Protein AF-A0A9Q4DS80-F1 (afdb_monomer_lite)

Secondary structure (DSSP, 8-state):
-HHHHHHHHHHHHHHHHHHHHHHHHHHTTS-TTTS-HHHHHHHHHHHHHHHHHHTT---S---THHHHHHHHHHHHHHHHHHHHHHHHHHHTTS--

Organism: Bacillus spizizenii (NCBI:txid96241)

Foldseek 3Di:
DVVLLVVLVVLLQVLLQVLVVVLVVVVVVDDPPPQDPVNSLVSSLVSLLVSLVVVQNASPPDDDCVSSVRSSVSSNVSSVVNVVVVVVCVVVVVDD

Structure (mmCIF, N/CA/C/O backbone):
data_AF-A0A9Q4DS80-F1
#
_entry.id   AF-A0A9Q4DS80-F1
#
loop_
_atom_site.group_PDB
_atom_site.id
_atom_site.type_symbol
_atom_site.label_atom_id
_atom_site.label_alt_id
_atom_site.label_comp_id
_atom_site.label_asym_id
_atom_site.label_entity_id
_atom_site.label_seq_id
_atom_site.pdbx_PDB_ins_code
_atom_site.Cartn_x
_atom_site.Cartn_y
_atom_site.Cartn_z
_atom_site.occupancy
_atom_site.B_iso_or_equiv
_atom_site.auth_seq_id
_atom_site.auth_comp_id
_atom_site.auth_asym_id
_atom_site.auth_atom_id
_atom_site.pdbx_PDB_model_num
ATOM 1 N N . MET A 1 1 ? 4.391 6.640 -23.062 1.00 61.00 1 MET A N 1
ATOM 2 C CA . MET A 1 1 ? 5.017 7.231 -21.855 1.00 61.00 1 MET A CA 1
ATOM 3 C C . MET A 1 1 ? 3.993 7.946 -20.975 1.00 61.00 1 MET A C 1
ATOM 5 O O . MET A 1 1 ? 3.881 7.590 -19.813 1.00 61.00 1 MET A O 1
ATOM 9 N N . VAL A 1 2 ? 3.216 8.907 -21.496 1.00 67.94 2 VAL A N 1
ATOM 10 C CA . VAL A 1 2 ? 2.146 9.563 -20.710 1.00 67.94 2 VAL A CA 1
ATOM 11 C C . VAL A 1 2 ? 1.005 8.593 -20.382 1.00 67.94 2 VAL A C 1
ATOM 13 O O . VAL A 1 2 ? 0.596 8.505 -19.232 1.00 67.94 2 VAL A O 1
ATOM 16 N N . GLU A 1 3 ? 0.553 7.795 -21.353 1.00 74.44 3 GLU A N 1
ATOM 17 C CA . GLU A 1 3 ? -0.507 6.792 -21.138 1.00 74.44 3 GLU A CA 1
ATOM 18 C C . GLU A 1 3 ? -0.114 5.723 -20.109 1.00 74.44 3 GLU A C 1
ATOM 20 O O . GLU A 1 3 ? -0.903 5.377 -19.236 1.00 74.44 3 GLU A O 1
ATOM 25 N N . THR A 1 4 ? 1.134 5.250 -20.155 1.00 77.69 4 THR A N 1
ATOM 26 C CA . THR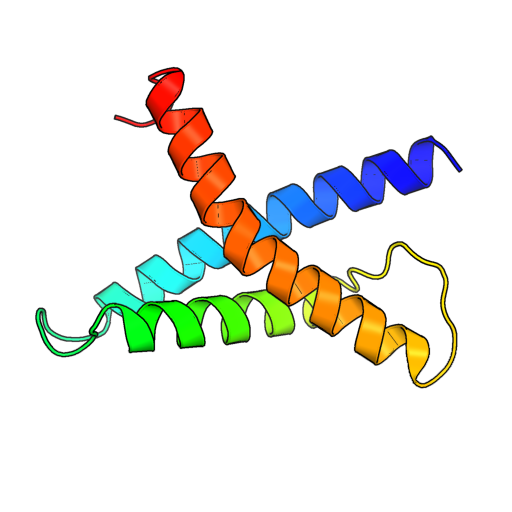 A 1 4 ? 1.679 4.280 -19.193 1.00 77.69 4 THR A CA 1
ATOM 27 C C . THR A 1 4 ? 1.799 4.876 -17.793 1.00 77.69 4 THR A C 1
ATOM 29 O O . THR A 1 4 ? 1.512 4.198 -16.814 1.00 77.69 4 THR A O 1
ATOM 32 N N . LEU A 1 5 ? 2.171 6.156 -17.686 1.00 77.62 5 LEU A N 1
ATOM 33 C CA . LEU A 1 5 ? 2.222 6.857 -16.404 1.00 77.62 5 LEU A CA 1
ATOM 34 C C . LEU A 1 5 ? 0.820 7.031 -15.809 1.00 77.62 5 LEU A C 1
ATOM 36 O O . LEU A 1 5 ? 0.625 6.795 -14.619 1.00 77.62 5 LEU A O 1
ATOM 40 N N . PHE A 1 6 ? -0.156 7.405 -16.640 1.00 85.94 6 PHE A N 1
ATOM 41 C CA . PHE A 1 6 ? -1.547 7.551 -16.224 1.00 85.94 6 PHE A CA 1
ATOM 42 C C . PHE A 1 6 ? -2.129 6.214 -15.754 1.00 85.94 6 PHE A C 1
ATOM 44 O O . PHE A 1 6 ? -2.674 6.145 -14.656 1.00 85.94 6 PHE A O 1
ATOM 51 N N . ALA A 1 7 ? -1.924 5.137 -16.519 1.00 87.31 7 ALA A N 1
ATOM 52 C CA . ALA A 1 7 ? -2.354 3.793 -16.140 1.00 87.31 7 ALA A CA 1
ATOM 53 C C . ALA A 1 7 ? -1.742 3.346 -14.801 1.00 87.31 7 ALA A C 1
ATOM 55 O O . ALA A 1 7 ? -2.464 2.877 -13.920 1.00 87.31 7 ALA A O 1
ATOM 56 N N . SER A 1 8 ? -0.437 3.557 -14.608 1.00 87.19 8 SER A N 1
ATOM 57 C CA . SER A 1 8 ? 0.247 3.241 -13.350 1.00 87.19 8 SER A CA 1
ATOM 58 C C . SER A 1 8 ? -0.261 4.075 -12.172 1.00 87.19 8 SER A C 1
ATOM 60 O O . SER A 1 8 ? -0.412 3.547 -11.072 1.00 87.19 8 SER A O 1
ATOM 62 N N . ALA A 1 9 ? -0.568 5.358 -12.384 1.00 88.50 9 ALA A N 1
ATOM 63 C CA . ALA A 1 9 ? -1.135 6.223 -11.351 1.00 88.50 9 ALA A CA 1
ATOM 64 C C . ALA A 1 9 ? -2.561 5.798 -10.962 1.00 88.50 9 ALA A C 1
ATOM 66 O O . ALA A 1 9 ? -2.885 5.739 -9.775 1.00 88.50 9 ALA A O 1
ATOM 67 N N . THR A 1 10 ? -3.402 5.449 -11.939 1.00 90.56 10 THR A N 1
ATOM 68 C CA . THR A 1 10 ? -4.741 4.896 -11.686 1.00 90.56 10 THR A CA 1
ATOM 69 C C . THR A 1 10 ? -4.655 3.568 -10.938 1.00 90.56 10 THR A C 1
ATOM 71 O O . THR A 1 10 ? -5.384 3.362 -9.968 1.00 90.56 10 THR A O 1
ATOM 74 N N . LEU A 1 11 ? -3.734 2.686 -11.333 1.00 92.81 11 LEU A N 1
ATOM 75 C CA . LEU A 1 11 ? -3.526 1.412 -10.651 1.00 92.81 11 LEU A CA 1
ATOM 76 C C . LEU A 1 11 ? -3.051 1.623 -9.210 1.00 92.81 11 LEU A C 1
ATOM 78 O O . LEU A 1 11 ? -3.590 1.001 -8.299 1.00 92.81 11 LEU A O 1
ATOM 82 N N . LEU A 1 12 ? -2.109 2.542 -8.981 1.00 92.81 12 LEU A N 1
ATOM 83 C CA . LEU A 1 12 ? -1.661 2.918 -7.638 1.00 92.81 12 LEU A CA 1
ATOM 84 C C . LEU A 1 12 ? -2.824 3.431 -6.777 1.00 92.81 12 LEU A C 1
ATOM 86 O O . LEU A 1 12 ? -2.941 3.035 -5.617 1.00 92.81 12 LEU A O 1
ATOM 90 N N . LEU A 1 13 ? -3.704 4.268 -7.338 1.00 91.88 13 LEU A N 1
ATOM 91 C CA . LEU A 1 13 ? -4.893 4.763 -6.642 1.00 91.88 13 LEU A CA 1
ATOM 92 C C . LEU A 1 13 ? -5.833 3.617 -6.241 1.00 91.88 13 LEU A C 1
ATOM 94 O O . LEU A 1 13 ? -6.273 3.558 -5.093 1.00 91.88 13 LEU A O 1
ATOM 98 N N . PHE A 1 14 ? -6.120 2.687 -7.152 1.00 92.94 14 PHE A N 1
ATOM 99 C CA . PHE A 1 14 ? -6.964 1.529 -6.847 1.00 92.94 14 PHE A CA 1
ATOM 100 C C . PHE A 1 14 ? -6.324 0.602 -5.816 1.00 92.94 14 PHE A C 1
ATOM 102 O O . PHE A 1 14 ? -7.006 0.160 -4.893 1.00 92.94 14 PHE A O 1
ATOM 109 N N . VAL A 1 15 ? -5.014 0.365 -5.907 1.00 94.56 15 VAL A N 1
ATOM 110 C CA . VAL A 1 15 ? -4.279 -0.411 -4.901 1.00 94.56 15 VAL A CA 1
ATOM 111 C C . VAL A 1 15 ? -4.329 0.281 -3.539 1.00 94.56 15 VAL A C 1
ATOM 113 O O . VAL A 1 15 ? -4.515 -0.400 -2.534 1.00 94.56 15 VAL A O 1
ATOM 116 N N . ALA A 1 16 ? -4.249 1.612 -3.472 1.00 93.62 16 ALA A N 1
ATOM 117 C CA . ALA A 1 16 ? -4.403 2.353 -2.219 1.00 93.62 16 ALA A CA 1
ATOM 118 C C . ALA A 1 16 ? -5.806 2.176 -1.608 1.00 93.62 16 ALA A C 1
ATOM 120 O O . ALA A 1 16 ? -5.926 1.844 -0.430 1.00 93.62 16 ALA A O 1
ATOM 121 N N . ILE A 1 17 ? -6.867 2.313 -2.410 1.00 91.56 17 ILE A N 1
ATOM 122 C CA . ILE A 1 17 ? -8.256 2.117 -1.954 1.00 91.56 17 ILE A CA 1
ATOM 123 C C . ILE A 1 17 ? -8.487 0.676 -1.469 1.00 91.56 17 ILE A C 1
ATOM 125 O O . ILE A 1 17 ? -9.088 0.460 -0.413 1.00 91.56 17 ILE A O 1
ATOM 129 N N . LEU A 1 18 ? -7.987 -0.315 -2.212 1.00 94.12 18 LEU A N 1
ATOM 130 C CA . LEU A 1 18 ? -8.062 -1.724 -1.822 1.00 94.12 18 LEU A CA 1
ATOM 131 C C . LEU A 1 18 ? -7.267 -2.000 -0.545 1.00 94.12 18 LEU A C 1
ATOM 133 O O . LEU A 1 18 ? -7.741 -2.744 0.308 1.00 94.12 18 LEU A O 1
ATOM 137 N N . THR A 1 19 ? -6.092 -1.383 -0.395 1.00 95.19 19 THR A N 1
ATOM 138 C CA . THR A 1 19 ? -5.265 -1.524 0.810 1.00 95.19 19 THR A CA 1
ATOM 139 C C . THR A 1 19 ? -6.040 -1.087 2.047 1.00 95.19 19 THR A C 1
ATOM 141 O O . THR A 1 19 ? -6.078 -1.833 3.023 1.00 95.19 19 THR A O 1
ATOM 144 N N . GLU A 1 20 ? -6.712 0.066 1.995 1.00 90.69 20 GLU A N 1
ATOM 145 C CA . GLU A 1 20 ? -7.555 0.544 3.098 1.00 90.69 20 GLU A CA 1
ATOM 146 C C . GLU A 1 20 ? -8.721 -0.404 3.368 1.00 90.69 20 GLU A C 1
ATOM 148 O O . GLU A 1 20 ? -8.907 -0.868 4.489 1.00 90.69 20 GLU A O 1
ATOM 153 N N . SER A 1 21 ? -9.467 -0.744 2.315 1.00 91.19 21 SER A N 1
ATOM 154 C CA . SER A 1 21 ? -10.680 -1.557 2.424 1.00 91.19 21 SER A CA 1
ATOM 155 C C . SER A 1 21 ? -10.383 -2.932 3.025 1.00 91.19 21 SER A C 1
ATOM 157 O O . SER A 1 21 ? -11.085 -3.390 3.923 1.00 91.19 21 SER A O 1
ATOM 159 N N . ILE A 1 22 ? -9.308 -3.584 2.573 1.00 94.31 22 ILE A N 1
ATOM 160 C CA . ILE A 1 22 ? -8.883 -4.884 3.099 1.00 94.31 22 ILE A CA 1
ATOM 161 C C . ILE A 1 22 ? -8.355 -4.743 4.528 1.00 94.31 22 ILE A C 1
ATOM 163 O O . ILE A 1 22 ? -8.675 -5.576 5.373 1.00 94.31 22 ILE A O 1
ATOM 167 N N . THR A 1 23 ? -7.585 -3.692 4.824 1.00 92.88 23 THR A N 1
ATOM 168 C CA . THR A 1 23 ? -7.091 -3.447 6.188 1.00 92.88 23 THR A CA 1
ATOM 169 C C . THR A 1 23 ? -8.256 -3.274 7.164 1.00 92.88 23 THR A C 1
ATOM 171 O O . THR A 1 23 ? -8.241 -3.887 8.228 1.00 92.88 23 THR A O 1
ATOM 174 N N . GLU A 1 24 ? -9.289 -2.511 6.801 1.00 89.75 24 GLU A N 1
ATOM 175 C CA . GLU A 1 24 ? -10.513 -2.349 7.597 1.00 89.75 24 GLU A CA 1
ATOM 176 C C . GLU A 1 24 ? -11.255 -3.670 7.813 1.00 89.75 24 GLU A C 1
ATOM 178 O O . GLU A 1 24 ? -11.599 -4.007 8.947 1.00 89.75 24 GLU A O 1
ATOM 183 N N . VAL A 1 25 ? -11.447 -4.464 6.754 1.00 92.06 25 VAL A N 1
ATOM 184 C CA . VAL A 1 25 ? -12.069 -5.792 6.873 1.00 92.06 25 VAL A CA 1
ATOM 185 C C . VAL A 1 25 ? -11.292 -6.668 7.851 1.00 92.06 25 VAL A C 1
ATOM 187 O O . VAL A 1 25 ? -11.904 -7.277 8.722 1.00 92.06 25 VAL A O 1
ATOM 190 N N . ILE A 1 26 ? -9.958 -6.700 7.756 1.00 91.12 26 ILE A N 1
ATOM 191 C CA . ILE A 1 26 ? -9.118 -7.505 8.650 1.00 91.12 26 ILE A CA 1
ATOM 192 C C . ILE A 1 26 ? -9.209 -7.002 10.094 1.00 91.12 26 ILE A C 1
ATOM 194 O O . ILE A 1 26 ? -9.332 -7.824 10.999 1.00 91.12 26 ILE A O 1
ATOM 198 N N . LYS A 1 27 ? -9.185 -5.684 10.334 1.00 87.44 27 LYS A N 1
ATOM 199 C CA . LYS A 1 27 ? -9.344 -5.120 11.687 1.00 87.44 27 LYS A CA 1
ATOM 200 C C . LYS A 1 27 ? -10.644 -5.571 12.342 1.00 87.44 27 LYS A C 1
ATOM 202 O O . LYS A 1 27 ? -10.621 -5.969 13.501 1.00 87.44 27 LYS A O 1
ATOM 207 N N . ASN A 1 28 ? -11.735 -5.573 11.579 1.00 87.31 28 ASN A N 1
ATOM 208 C CA . ASN A 1 28 ? -13.058 -5.975 12.055 1.00 87.31 28 ASN A CA 1
ATOM 209 C C . ASN A 1 28 ? -13.179 -7.479 12.367 1.00 87.31 28 ASN A C 1
ATOM 211 O O . ASN A 1 28 ? -14.180 -7.895 12.945 1.00 87.31 28 ASN A O 1
ATOM 215 N N . LEU A 1 29 ? -12.184 -8.305 12.015 1.00 88.81 29 LEU A N 1
ATOM 216 C CA . LEU A 1 29 ? -12.128 -9.713 12.434 1.00 88.81 29 LEU A CA 1
ATOM 217 C C . LEU A 1 29 ? -11.627 -9.885 13.875 1.00 88.81 29 LEU A C 1
ATOM 219 O O . LEU A 1 29 ? -11.762 -10.972 14.440 1.00 88.81 29 LEU A O 1
ATOM 223 N N . PHE A 1 30 ? -11.033 -8.847 14.465 1.00 86.81 30 PHE A N 1
ATOM 224 C CA . PHE A 1 30 ? -10.490 -8.884 15.817 1.00 86.81 30 PHE A CA 1
ATOM 225 C C . PHE A 1 30 ? -11.383 -8.105 16.794 1.00 86.81 30 PHE A C 1
ATOM 227 O O . PHE A 1 30 ? -12.005 -7.119 16.404 1.00 86.81 30 PHE A O 1
ATOM 234 N N . PRO A 1 31 ? -11.434 -8.507 18.078 1.00 82.81 31 PRO A N 1
ATOM 235 C CA . PRO A 1 31 ? -12.151 -7.761 19.107 1.00 82.81 31 PRO A CA 1
ATOM 236 C C . PRO A 1 31 ? -11.663 -6.312 19.230 1.00 82.81 31 PRO A C 1
ATOM 238 O O . PRO A 1 31 ? -10.463 -6.033 19.113 1.00 82.81 31 PRO A O 1
ATOM 241 N N . GLU A 1 32 ? -12.589 -5.404 19.540 1.00 76.38 32 GLU A N 1
ATOM 242 C CA . GLU A 1 32 ? -12.270 -4.003 19.824 1.00 76.38 32 GLU A CA 1
ATOM 243 C C . GLU A 1 32 ? -11.207 -3.895 20.934 1.00 76.38 32 GLU A C 1
ATOM 245 O O . GLU A 1 32 ? -11.263 -4.583 21.954 1.00 76.38 32 GLU A O 1
ATOM 250 N N . GLY A 1 33 ? -10.196 -3.047 20.717 1.00 71.50 33 GLY A N 1
ATOM 251 C CA . GLY A 1 33 ? -9.085 -2.830 21.653 1.00 71.50 33 GLY A CA 1
ATOM 252 C C . GLY A 1 33 ? -7.891 -3.782 21.505 1.00 71.50 33 GLY A C 1
ATOM 253 O O . GLY A 1 33 ? -6.831 -3.503 22.068 1.00 71.50 33 GLY A O 1
ATOM 254 N N . LEU A 1 34 ? -8.008 -4.861 20.718 1.00 74.12 34 LEU A N 1
ATOM 255 C CA . LEU A 1 34 ? -6.900 -5.796 20.467 1.00 74.12 34 LEU A CA 1
ATOM 256 C C . LEU A 1 34 ? -5.955 -5.282 19.365 1.00 74.12 34 LEU A C 1
ATOM 258 O O . LEU A 1 34 ? -4.740 -5.472 19.434 1.00 74.12 34 LEU A O 1
ATOM 262 N N . VAL A 1 35 ? -6.501 -4.569 18.376 1.00 72.94 35 VAL A N 1
ATOM 263 C CA . VAL A 1 35 ? -5.730 -3.964 17.283 1.00 72.94 35 VAL A CA 1
ATOM 264 C C . VAL A 1 35 ? -5.470 -2.491 17.590 1.00 72.94 35 VAL A C 1
ATOM 266 O O . VAL A 1 35 ? -6.330 -1.635 17.411 1.00 72.94 35 VAL A O 1
ATOM 269 N N . GLN A 1 36 ? -4.264 -2.199 18.069 1.00 76.44 36 GLN A N 1
ATOM 270 C CA . GLN A 1 36 ? -3.799 -0.829 18.301 1.00 76.44 36 GLN A CA 1
ATOM 271 C C . GLN A 1 36 ? -3.345 -0.162 16.993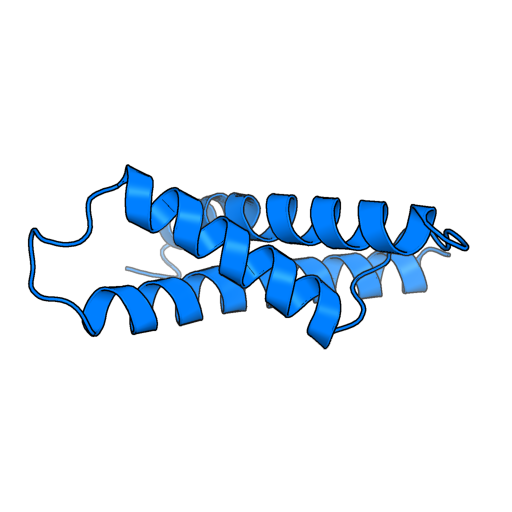 1.00 76.44 36 GLN A C 1
ATOM 273 O O . GLN A 1 36 ? -2.960 -0.842 16.039 1.00 76.44 36 GLN A O 1
ATOM 278 N N . ASP A 1 37 ? -3.269 1.171 16.979 1.00 78.44 37 ASP A N 1
ATOM 279 C CA . ASP A 1 37 ? -2.892 1.973 15.801 1.00 78.44 37 ASP A CA 1
ATOM 280 C C . ASP A 1 37 ? -1.583 1.524 15.131 1.00 78.44 37 ASP A C 1
ATOM 282 O O . ASP A 1 37 ? -1.472 1.502 13.904 1.00 78.44 37 ASP A O 1
ATOM 286 N N . LYS A 1 38 ? -0.587 1.097 15.920 1.00 84.06 38 LYS A N 1
ATOM 287 C CA . LYS A 1 38 ? 0.689 0.580 15.393 1.00 84.06 38 LYS A CA 1
ATOM 288 C C . LYS A 1 38 ? 0.528 -0.743 14.641 1.00 84.06 38 LYS A C 1
ATOM 290 O O . LYS A 1 38 ? 1.217 -0.966 13.649 1.00 84.06 38 LYS A O 1
ATOM 295 N N . ILE A 1 39 ? -0.372 -1.612 15.096 1.00 86.44 39 ILE A N 1
ATOM 296 C CA . ILE A 1 39 ? -0.645 -2.902 14.453 1.00 86.44 39 ILE A CA 1
ATOM 297 C C . ILE A 1 39 ? -1.386 -2.656 13.140 1.00 86.44 39 ILE A C 1
ATOM 299 O O . ILE A 1 39 ? -0.973 -3.177 12.108 1.00 86.44 39 ILE A O 1
ATOM 303 N N . THR A 1 40 ? -2.395 -1.781 13.152 1.00 87.31 40 THR A N 1
ATOM 304 C CA . THR A 1 40 ? -3.097 -1.322 11.943 1.00 87.31 40 THR A CA 1
ATOM 305 C C . THR A 1 40 ? -2.133 -0.745 10.909 1.00 87.31 40 THR A C 1
ATOM 307 O O . THR A 1 40 ? -2.219 -1.059 9.723 1.00 87.31 40 THR A O 1
ATOM 310 N N . TYR A 1 41 ? -1.175 0.070 11.356 1.00 88.75 41 TYR A N 1
ATOM 311 C CA . TYR A 1 41 ? -0.155 0.661 10.493 1.00 88.75 41 TYR A CA 1
ATOM 312 C C . TYR A 1 41 ? 0.703 -0.401 9.793 1.00 88.75 41 TYR A C 1
ATOM 314 O O . TYR A 1 41 ? 0.941 -0.303 8.587 1.00 88.75 41 TYR A O 1
ATOM 322 N N . ILE 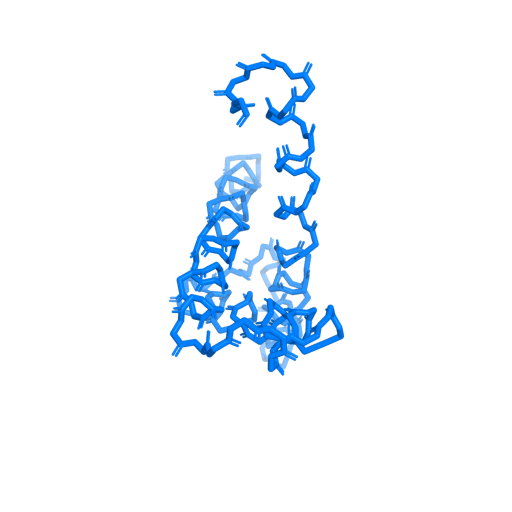A 1 42 ? 1.175 -1.405 10.538 1.00 92.06 42 ILE A N 1
ATOM 323 C CA . ILE A 1 42 ? 1.999 -2.494 9.994 1.00 92.06 42 ILE A CA 1
ATOM 324 C C . ILE A 1 42 ? 1.165 -3.374 9.058 1.00 92.06 42 ILE A C 1
ATOM 326 O O . ILE A 1 42 ? 1.631 -3.726 7.975 1.00 92.06 42 ILE A O 1
ATOM 330 N N . LEU A 1 43 ? -0.075 -3.677 9.444 1.00 92.50 43 LEU A N 1
ATOM 331 C CA . LEU A 1 43 ? -1.015 -4.446 8.636 1.00 92.50 43 LEU A CA 1
ATOM 332 C C . LEU A 1 43 ? -1.272 -3.771 7.284 1.00 92.50 43 LEU A C 1
ATOM 334 O O . LEU A 1 43 ? -1.150 -4.421 6.250 1.00 92.50 43 LEU A O 1
ATOM 338 N N . SER A 1 44 ? -1.536 -2.464 7.282 1.00 93.88 44 SER A N 1
ATOM 339 C CA . SER A 1 44 ? -1.746 -1.688 6.056 1.00 93.88 44 SER A CA 1
ATOM 340 C C . SER A 1 44 ? -0.529 -1.732 5.124 1.00 93.88 44 SER A C 1
ATOM 342 O O . SER A 1 44 ? -0.681 -1.915 3.918 1.00 93.88 44 SER A O 1
ATOM 344 N N . ILE A 1 45 ? 0.695 -1.650 5.665 1.00 95.75 45 ILE A N 1
ATOM 345 C CA . ILE A 1 45 ? 1.922 -1.807 4.863 1.00 95.75 45 ILE A CA 1
ATOM 346 C C . ILE A 1 45 ? 1.999 -3.208 4.256 1.00 95.75 45 ILE A C 1
ATOM 348 O O . ILE A 1 45 ? 2.276 -3.342 3.065 1.00 95.75 45 ILE A O 1
ATOM 352 N N . ALA A 1 46 ? 1.761 -4.247 5.058 1.00 96.56 46 ALA A N 1
ATOM 353 C CA . ALA A 1 46 ? 1.838 -5.628 4.594 1.00 96.56 46 ALA A CA 1
ATOM 354 C C . ALA A 1 46 ? 0.820 -5.902 3.476 1.00 96.56 46 ALA A C 1
ATOM 356 O O . ALA A 1 46 ? 1.184 -6.460 2.440 1.00 96.56 46 ALA A O 1
ATOM 357 N N . VAL A 1 47 ? -0.425 -5.447 3.652 1.00 96.50 47 VAL A N 1
ATOM 358 C CA . VAL A 1 47 ? -1.480 -5.534 2.634 1.0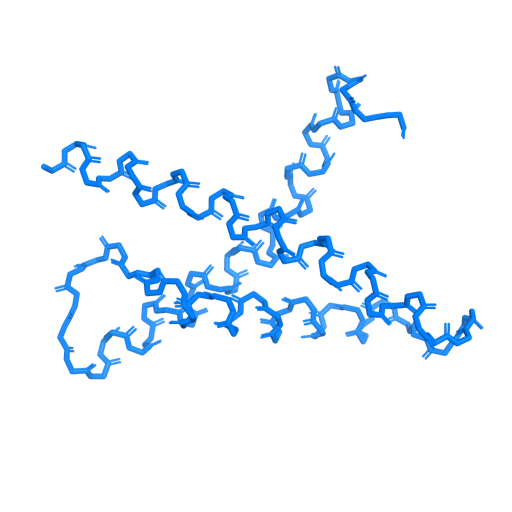0 96.50 47 VAL A CA 1
ATOM 359 C C . VAL A 1 47 ? -1.083 -4.750 1.382 1.00 96.50 47 VAL A C 1
ATOM 361 O O . VAL A 1 47 ? -1.133 -5.304 0.288 1.00 96.50 47 VAL A O 1
ATOM 364 N N . GLY A 1 48 ? -0.628 -3.502 1.519 1.00 96.81 48 GLY A N 1
ATOM 365 C CA . GLY A 1 48 ? -0.245 -2.666 0.379 1.00 96.81 48 GLY A CA 1
ATOM 366 C C . GLY A 1 48 ? 0.892 -3.265 -0.448 1.00 96.81 48 GLY A C 1
ATOM 367 O O . GLY A 1 48 ? 0.808 -3.310 -1.676 1.00 96.81 48 GLY A O 1
ATOM 368 N N . ILE A 1 49 ? 1.930 -3.791 0.210 1.00 97.88 49 ILE A N 1
ATOM 369 C CA . ILE A 1 49 ? 3.022 -4.514 -0.458 1.00 97.88 49 ILE A CA 1
ATOM 370 C C . ILE A 1 49 ? 2.477 -5.752 -1.169 1.00 97.88 49 ILE A C 1
ATOM 372 O O . ILE A 1 49 ? 2.737 -5.926 -2.358 1.00 97.88 49 ILE A O 1
ATOM 376 N N . LEU A 1 50 ? 1.689 -6.585 -0.485 1.00 98.12 50 LEU A N 1
ATOM 377 C CA . LEU A 1 50 ? 1.120 -7.796 -1.076 1.00 98.12 50 LEU A CA 1
ATOM 378 C C . LEU A 1 50 ? 0.302 -7.485 -2.339 1.00 98.12 50 LEU A C 1
ATOM 380 O O . LEU A 1 50 ? 0.499 -8.127 -3.372 1.00 98.12 50 LEU A O 1
ATOM 384 N N . LEU A 1 51 ? -0.565 -6.473 -2.288 1.00 97.50 51 LEU A N 1
ATOM 385 C CA . LEU A 1 51 ? -1.363 -6.053 -3.439 1.00 97.50 51 LEU A CA 1
ATOM 386 C C . LEU A 1 51 ? -0.494 -5.509 -4.581 1.00 97.50 51 LEU A C 1
ATOM 388 O O . LEU A 1 51 ? -0.754 -5.829 -5.739 1.00 97.50 51 LEU A O 1
ATOM 392 N N . ALA A 1 52 ? 0.563 -4.746 -4.282 1.00 97.12 52 ALA A N 1
ATOM 393 C CA . ALA A 1 52 ? 1.499 -4.273 -5.304 1.00 97.12 52 ALA A CA 1
ATOM 394 C C . ALA A 1 52 ? 2.188 -5.437 -6.043 1.00 97.12 52 ALA A C 1
ATOM 396 O O . ALA A 1 52 ? 2.411 -5.355 -7.253 1.00 97.12 52 ALA A O 1
ATOM 397 N N . PHE A 1 53 ? 2.469 -6.548 -5.352 1.00 97.19 53 PHE A N 1
ATOM 398 C CA . PHE A 1 53 ? 2.953 -7.772 -5.997 1.00 97.19 53 PHE A CA 1
ATOM 399 C C . PHE A 1 53 ? 1.874 -8.464 -6.835 1.00 97.19 53 PHE A C 1
ATOM 401 O O . PHE A 1 53 ? 2.151 -8.794 -7.988 1.00 97.19 53 PHE A O 1
ATOM 408 N N . ILE A 1 54 ? 0.665 -8.647 -6.292 1.00 97.50 54 ILE A N 1
ATOM 409 C CA . ILE A 1 54 ? -0.456 -9.319 -6.979 1.00 97.50 54 ILE A CA 1
ATOM 410 C C . ILE A 1 54 ? -0.810 -8.612 -8.291 1.00 97.50 54 ILE A C 1
ATOM 412 O O . ILE A 1 54 ? -0.984 -9.265 -9.317 1.00 97.50 54 ILE A O 1
ATOM 416 N N . PHE A 1 55 ? -0.876 -7.281 -8.273 1.00 95.88 55 PHE A N 1
ATOM 417 C CA . PHE A 1 55 ? -1.261 -6.480 -9.438 1.00 95.88 55 PHE A CA 1
ATOM 418 C C . PHE A 1 55 ? -0.082 -6.032 -10.305 1.00 95.88 55 PHE A C 1
ATOM 420 O O . PHE A 1 55 ? -0.275 -5.261 -11.240 1.00 95.88 55 PHE A O 1
ATOM 427 N N . ASN A 1 56 ? 1.131 -6.512 -10.016 1.00 94.19 56 ASN A N 1
ATOM 428 C CA . ASN A 1 56 ? 2.345 -6.152 -10.746 1.00 94.19 56 ASN A CA 1
ATOM 429 C C . ASN A 1 56 ? 2.556 -4.627 -10.862 1.00 94.19 56 ASN A C 1
ATOM 431 O O . ASN A 1 56 ? 2.865 -4.109 -11.934 1.00 94.19 56 ASN A O 1
ATOM 435 N N . LEU A 1 57 ? 2.381 -3.905 -9.752 1.00 94.25 57 LEU A N 1
ATOM 436 C CA . LEU A 1 57 ? 2.522 -2.451 -9.704 1.00 94.25 57 LEU A CA 1
ATOM 437 C C . LEU A 1 57 ? 4.005 -2.054 -9.730 1.00 94.25 57 LEU A C 1
ATOM 439 O O . LEU A 1 57 ? 4.651 -1.897 -8.695 1.00 94.25 57 LEU A O 1
ATOM 443 N N . GLU A 1 58 ? 4.535 -1.918 -10.939 1.00 92.88 58 GLU A N 1
ATOM 444 C CA . GLU A 1 58 ? 5.922 -1.569 -11.233 1.00 92.88 58 GLU A CA 1
ATOM 445 C C . GLU A 1 58 ? 5.907 -0.437 -12.281 1.00 92.88 58 GLU A C 1
ATOM 447 O O . GLU A 1 58 ? 5.739 -0.696 -13.471 1.00 92.88 58 GLU A O 1
ATOM 452 N N . PRO A 1 59 ? 5.967 0.840 -11.861 1.00 91.06 59 PRO A N 1
ATOM 453 C CA . PRO A 1 59 ? 5.845 1.966 -12.785 1.00 91.06 59 PRO A CA 1
ATOM 454 C C . PRO A 1 59 ? 7.170 2.381 -13.436 1.00 91.06 59 PRO A C 1
ATOM 456 O O . PRO A 1 59 ? 7.153 3.250 -14.308 1.00 91.06 59 PRO A O 1
ATOM 459 N N . PHE A 1 60 ? 8.308 1.841 -12.988 1.00 90.06 60 PHE A N 1
ATOM 460 C CA . PHE A 1 60 ? 9.634 2.354 -13.336 1.00 90.06 60 PHE A CA 1
ATOM 461 C C . PHE A 1 60 ? 10.330 1.566 -14.452 1.00 90.06 60 PHE A C 1
ATOM 463 O O . PHE A 1 60 ? 11.378 2.003 -14.923 1.00 90.06 60 PHE A O 1
ATOM 470 N N . GLY A 1 61 ? 9.772 0.439 -14.896 1.00 88.75 61 GLY A N 1
ATOM 471 C CA . GLY A 1 61 ? 10.369 -0.423 -15.915 1.00 88.75 61 GLY A CA 1
ATOM 472 C C . GLY A 1 61 ? 11.705 -1.024 -15.477 1.00 88.75 61 GLY A C 1
ATOM 473 O O . GLY A 1 61 ? 12.585 -1.212 -16.314 1.00 88.75 61 GLY A O 1
ATOM 474 N N . LEU A 1 62 ? 11.900 -1.251 -14.173 1.00 92.69 62 LEU A N 1
ATOM 475 C CA . LEU A 1 62 ? 13.159 -1.792 -13.655 1.00 92.69 62 LEU A CA 1
ATOM 476 C C . LEU A 1 62 ? 13.312 -3.280 -13.994 1.00 92.69 62 LEU A C 1
ATOM 478 O O . LEU A 1 62 ? 12.339 -3.982 -14.246 1.00 92.69 62 LEU A O 1
ATOM 482 N N . GLU A 1 63 ? 14.546 -3.778 -13.926 1.00 92.69 63 GLU A N 1
ATOM 4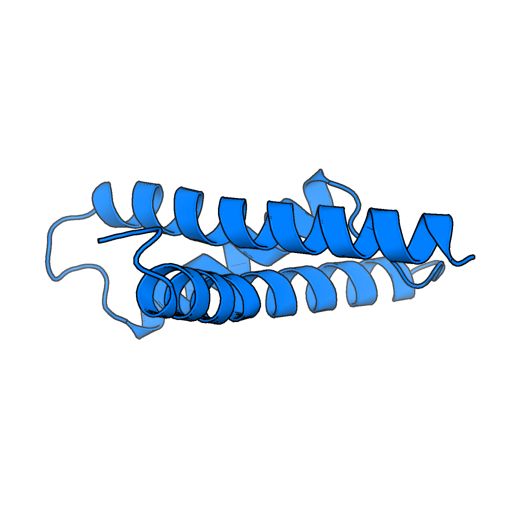83 C CA . GLU A 1 63 ? 14.873 -5.190 -14.141 1.00 92.69 63 GLU A CA 1
ATOM 484 C C . GLU A 1 63 ? 15.515 -5.824 -12.894 1.00 92.69 63 GLU A C 1
ATOM 486 O O . GLU A 1 63 ? 16.025 -5.143 -11.996 1.00 92.69 63 GLU A O 1
ATOM 491 N N . GLY A 1 64 ? 15.470 -7.158 -12.819 1.00 93.88 64 GLY A N 1
ATOM 492 C CA . GLY A 1 64 ? 16.068 -7.934 -11.731 1.00 93.88 64 GLY A CA 1
ATOM 493 C C . GLY A 1 64 ? 15.526 -7.554 -10.348 1.00 93.88 64 GLY A C 1
ATOM 494 O O . GLY A 1 64 ? 14.318 -7.447 -10.138 1.00 93.88 64 GLY A O 1
ATOM 495 N N . VAL A 1 65 ? 16.426 -7.336 -9.385 1.00 95.56 65 VAL A N 1
ATOM 496 C CA . VAL A 1 65 ? 16.061 -6.968 -8.002 1.00 95.56 65 VAL A CA 1
ATOM 497 C C . VAL A 1 65 ? 15.365 -5.599 -7.936 1.00 95.56 65 VAL A C 1
ATOM 499 O O . VAL A 1 65 ? 14.562 -5.364 -7.032 1.00 95.56 65 VAL A O 1
ATOM 502 N N . GLY A 1 66 ? 15.592 -4.719 -8.920 1.00 96.31 66 GLY A N 1
ATOM 503 C CA . GLY A 1 66 ? 14.945 -3.407 -8.994 1.00 96.31 66 GLY A CA 1
ATOM 504 C C . GLY A 1 66 ? 13.417 -3.496 -9.053 1.00 96.31 66 GLY A C 1
ATOM 505 O O . GLY A 1 66 ? 12.737 -2.703 -8.405 1.00 96.31 66 GLY A O 1
ATOM 506 N N . VAL A 1 67 ? 12.873 -4.519 -9.721 1.00 96.44 67 VAL A N 1
ATOM 507 C CA . VAL A 1 67 ? 11.423 -4.792 -9.779 1.00 96.44 67 VAL A CA 1
ATOM 508 C C . VAL A 1 67 ? 10.841 -5.015 -8.385 1.00 96.44 67 VAL A C 1
ATOM 510 O O . VAL A 1 67 ? 9.767 -4.513 -8.060 1.00 96.44 67 VAL A O 1
ATOM 513 N N . ILE A 1 68 ? 11.549 -5.775 -7.547 1.00 97.12 68 ILE A N 1
ATOM 514 C CA . ILE A 1 68 ? 11.104 -6.110 -6.190 1.00 97.12 68 ILE A CA 1
ATOM 515 C C . ILE A 1 68 ? 11.073 -4.836 -5.342 1.00 97.12 68 ILE A C 1
ATOM 517 O O . ILE A 1 68 ? 10.072 -4.559 -4.683 1.00 97.12 68 ILE A O 1
ATOM 521 N N . VAL A 1 69 ? 12.140 -4.032 -5.405 1.00 97.50 69 VAL A N 1
ATOM 522 C CA . VAL A 1 69 ? 12.238 -2.759 -4.676 1.00 97.50 69 VAL A CA 1
ATOM 523 C C . VAL A 1 69 ? 11.145 -1.781 -5.117 1.00 97.50 69 VAL A C 1
ATOM 525 O O . VAL A 1 69 ? 10.491 -1.179 -4.267 1.00 97.50 69 VAL A O 1
ATOM 528 N N . SER A 1 70 ? 10.901 -1.672 -6.425 1.00 96.00 70 SER A N 1
ATOM 529 C CA . SER A 1 70 ? 9.833 -0.851 -7.012 1.00 96.00 70 SER A CA 1
ATOM 530 C C . SER A 1 70 ? 8.455 -1.227 -6.464 1.00 96.00 70 SER A C 1
ATOM 532 O O . SER A 1 70 ? 7.746 -0.372 -5.928 1.00 96.00 70 SER A O 1
ATOM 534 N N . LYS A 1 71 ? 8.110 -2.519 -6.479 1.00 96.94 71 LYS A N 1
ATOM 535 C CA . LYS A 1 71 ? 6.829 -3.025 -5.960 1.00 96.94 71 LYS A CA 1
ATOM 536 C C . LYS A 1 71 ? 6.664 -2.784 -4.463 1.00 96.94 71 LYS A C 1
ATOM 538 O O . LYS A 1 71 ? 5.603 -2.338 -4.030 1.00 96.94 71 LYS A O 1
ATOM 543 N N . VAL A 1 72 ? 7.709 -3.031 -3.669 1.00 97.56 72 VAL A N 1
ATOM 544 C CA . VAL A 1 72 ? 7.691 -2.750 -2.224 1.00 97.56 72 VAL A CA 1
ATOM 545 C C . VAL A 1 72 ? 7.463 -1.259 -1.972 1.00 97.56 72 VAL A C 1
ATOM 547 O O . VAL A 1 72 ? 6.604 -0.902 -1.166 1.00 97.56 72 VAL A O 1
ATOM 550 N N . LEU A 1 73 ? 8.174 -0.385 -2.691 1.00 96.19 73 LEU A N 1
ATOM 551 C CA . LEU A 1 73 ? 8.012 1.063 -2.574 1.00 96.19 73 LEU A CA 1
ATOM 552 C C . LEU A 1 73 ? 6.584 1.497 -2.926 1.00 96.19 73 LEU A C 1
ATOM 554 O O . LEU A 1 73 ? 5.976 2.261 -2.175 1.00 96.19 73 LEU A O 1
ATOM 558 N N . MET A 1 74 ? 6.030 0.987 -4.028 1.00 95.81 74 MET A N 1
ATOM 559 C CA . MET A 1 74 ? 4.661 1.297 -4.442 1.00 95.81 74 MET A CA 1
ATOM 560 C C . MET A 1 74 ? 3.622 0.803 -3.440 1.00 95.81 74 MET A C 1
ATOM 562 O O . MET A 1 74 ? 2.683 1.535 -3.137 1.00 95.81 74 MET A O 1
ATOM 566 N N . GLY A 1 75 ? 3.806 -0.387 -2.868 1.00 96.44 75 GLY A N 1
ATOM 567 C CA . GLY A 1 75 ? 2.933 -0.898 -1.813 1.00 96.44 75 GLY A CA 1
ATOM 568 C C . GLY A 1 75 ? 2.976 -0.058 -0.536 1.00 96.44 75 GLY A C 1
ATOM 569 O O . GLY A 1 75 ? 1.933 0.231 0.054 1.00 96.44 75 GLY A O 1
ATOM 570 N N . ILE A 1 76 ? 4.163 0.419 -0.140 1.00 95.81 76 ILE A N 1
ATOM 571 C CA . ILE A 1 76 ? 4.302 1.358 0.983 1.00 95.81 76 ILE A CA 1
ATOM 572 C C . ILE A 1 76 ? 3.587 2.674 0.660 1.00 95.81 76 ILE A C 1
ATOM 574 O O . ILE A 1 76 ? 2.814 3.158 1.487 1.00 95.81 76 ILE A O 1
ATOM 578 N N . ILE A 1 77 ? 3.785 3.238 -0.534 1.00 94.62 77 ILE A N 1
ATOM 579 C CA . ILE A 1 77 ? 3.098 4.468 -0.953 1.00 94.62 77 ILE A CA 1
ATOM 580 C C . ILE A 1 77 ? 1.584 4.265 -0.965 1.00 94.62 77 ILE A C 1
ATOM 582 O O . ILE A 1 77 ? 0.877 5.109 -0.425 1.00 94.62 77 ILE A O 1
ATOM 586 N N . ALA A 1 78 ? 1.079 3.147 -1.487 1.00 94.25 78 ALA A N 1
ATOM 587 C CA . ALA A 1 78 ? -0.347 2.831 -1.486 1.00 94.25 78 ALA A CA 1
ATOM 588 C C . ALA A 1 78 ? -0.919 2.759 -0.06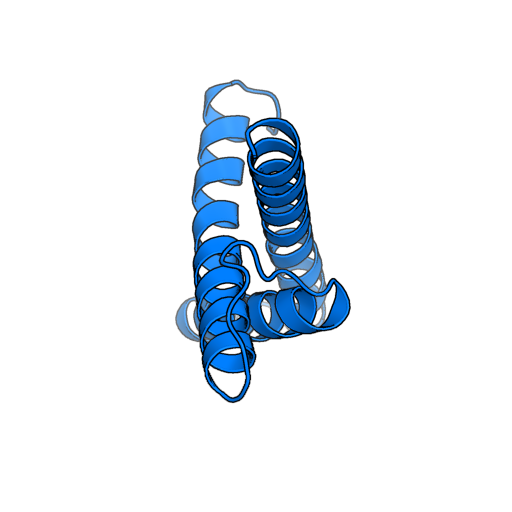0 1.00 94.25 78 ALA A C 1
ATOM 590 O O . ALA A 1 78 ? -1.950 3.377 0.212 1.00 94.25 78 ALA A O 1
ATOM 591 N N . SER A 1 79 ? -0.204 2.117 0.875 1.00 93.44 79 SER A N 1
ATOM 592 C CA . SER A 1 79 ? -0.602 2.052 2.294 1.00 93.44 79 SER A CA 1
ATOM 593 C C . SER A 1 79 ? -0.682 3.428 2.976 1.00 93.44 79 SER A C 1
ATOM 595 O O . SER A 1 79 ? -1.415 3.615 3.945 1.00 93.44 79 SER A O 1
ATOM 597 N N . ARG A 1 80 ? 0.058 4.429 2.472 1.00 84.31 80 ARG A N 1
ATOM 598 C CA . ARG A 1 80 ? 0.017 5.823 2.956 1.00 84.31 80 ARG A CA 1
ATOM 599 C C . ARG A 1 80 ? -1.021 6.657 2.215 1.00 84.31 80 ARG A C 1
ATOM 601 O O . ARG A 1 80 ? -1.744 7.431 2.838 1.00 84.31 80 ARG A O 1
ATOM 608 N N . GLY A 1 81 ? -1.083 6.498 0.896 1.00 73.81 81 GLY A N 1
ATOM 609 C CA . GLY A 1 81 ? -1.980 7.204 -0.011 1.00 73.81 81 GLY A CA 1
ATOM 610 C C . GLY A 1 81 ? -3.442 6.939 0.315 1.00 73.81 81 GLY A C 1
ATOM 611 O O . GLY A 1 81 ? -4.236 7.867 0.254 1.00 73.81 81 GLY A O 1
ATOM 612 N N . ALA A 1 82 ? -3.772 5.733 0.777 1.00 63.25 82 ALA A N 1
ATOM 613 C CA . ALA A 1 82 ? -5.072 5.376 1.340 1.00 63.25 82 ALA A CA 1
ATOM 614 C C . ALA A 1 82 ? -5.605 6.413 2.348 1.00 63.25 82 ALA A C 1
ATOM 616 O O . ALA A 1 82 ? -6.711 6.926 2.189 1.00 63.25 82 ALA A O 1
ATOM 617 N N . ASN A 1 83 ? -4.781 6.803 3.328 1.00 67.94 83 ASN A N 1
ATOM 618 C CA . ASN A 1 83 ? -5.148 7.797 4.340 1.00 67.94 83 ASN A CA 1
ATOM 619 C C . ASN A 1 83 ? -5.319 9.207 3.754 1.00 67.94 83 ASN A C 1
ATOM 621 O O . ASN A 1 83 ? -6.205 9.950 4.178 1.00 67.94 83 ASN A O 1
ATOM 625 N N . TYR A 1 84 ? -4.509 9.579 2.758 1.00 66.38 84 TYR A N 1
ATOM 626 C CA . TYR A 1 84 ? -4.663 10.853 2.047 1.00 66.38 84 TYR A CA 1
ATOM 627 C C . TYR A 1 84 ? -5.918 10.879 1.172 1.00 66.38 84 TYR A C 1
ATOM 629 O O . TYR A 1 84 ? -6.606 11.895 1.144 1.00 66.38 84 TYR A O 1
ATOM 637 N N . VAL A 1 85 ? -6.246 9.774 0.501 1.00 65.44 85 VAL A N 1
ATOM 638 C CA . VAL A 1 85 ? -7.465 9.620 -0.305 1.00 65.44 85 VAL A CA 1
ATOM 639 C C . VAL A 1 85 ? -8.692 9.642 0.600 1.00 65.44 85 VAL A C 1
ATOM 641 O O . VAL A 1 85 ? -9.619 10.391 0.325 1.00 65.44 85 VAL A O 1
ATOM 644 N N . ASN A 1 86 ? -8.682 8.922 1.722 1.00 64.44 86 ASN A N 1
ATOM 645 C CA . ASN A 1 86 ? -9.764 8.962 2.708 1.00 64.44 86 ASN A CA 1
ATOM 646 C C . ASN A 1 86 ? -9.954 10.386 3.271 1.00 64.44 86 ASN A C 1
ATOM 648 O O . ASN A 1 86 ? -11.065 10.913 3.298 1.00 64.44 86 ASN A O 1
ATOM 652 N N . GLY A 1 87 ? -8.859 11.066 3.633 1.00 66.75 87 GLY A N 1
ATOM 653 C CA . GLY A 1 87 ? -8.893 12.465 4.069 1.00 66.75 87 GLY A CA 1
ATOM 654 C C . GLY A 1 87 ? -9.381 13.435 2.987 1.00 66.75 87 GLY A C 1
ATOM 655 O O . GLY A 1 87 ? -10.107 14.380 3.292 1.00 66.75 87 GLY A O 1
ATOM 656 N N . PHE A 1 88 ? -9.025 13.200 1.724 1.00 69.44 88 PHE A N 1
ATOM 657 C CA . PHE A 1 88 ? -9.522 13.959 0.580 1.00 69.44 88 PHE A CA 1
ATOM 658 C C . PHE A 1 88 ? -11.028 13.734 0.386 1.00 69.44 88 PHE A C 1
ATOM 660 O O . PHE A 1 88 ? -11.784 14.697 0.352 1.00 69.44 88 PHE A O 1
ATOM 667 N N . LEU A 1 89 ? -11.497 12.487 0.359 1.00 67.69 89 LEU A N 1
ATOM 668 C CA . LEU A 1 89 ? -12.915 12.157 0.179 1.00 67.69 89 LEU A CA 1
ATOM 669 C C . LEU A 1 89 ? -13.799 12.722 1.300 1.00 67.69 89 LEU A C 1
ATOM 671 O O . LEU A 1 89 ? -14.882 13.230 1.012 1.00 67.69 89 LEU A O 1
ATOM 675 N N . LYS A 1 90 ? -13.314 12.718 2.549 1.00 71.81 90 LYS A N 1
ATOM 676 C CA . LYS A 1 90 ? -13.988 13.379 3.680 1.00 71.81 90 LYS A CA 1
ATOM 677 C C . LYS A 1 90 ? -14.029 14.901 3.532 1.00 71.81 90 LYS A C 1
ATOM 679 O O . LYS A 1 90 ? -15.049 15.514 3.826 1.00 71.81 90 LYS A O 1
ATOM 684 N N . ARG A 1 91 ? -12.951 15.529 3.041 1.00 72.81 91 ARG A N 1
ATOM 685 C CA . ARG A 1 91 ? -12.910 16.985 2.781 1.00 72.81 91 ARG A CA 1
ATOM 686 C C . ARG A 1 91 ? -13.910 17.439 1.719 1.00 72.81 91 ARG A C 1
ATOM 688 O O . ARG A 1 91 ? -14.324 18.590 1.760 1.00 72.81 91 ARG A O 1
ATOM 695 N N . PHE A 1 92 ? -14.266 16.565 0.783 1.00 73.94 92 PHE A N 1
ATOM 696 C CA . PHE A 1 92 ? -15.235 16.848 -0.279 1.00 73.94 92 PHE A CA 1
ATOM 697 C C . PHE A 1 92 ? -16.632 16.270 0.004 1.00 73.94 92 PHE A C 1
ATOM 699 O O . PHE A 1 92 ? -17.450 16.219 -0.908 1.00 73.94 92 PHE A O 1
ATOM 706 N N . GLU A 1 93 ? -16.906 15.827 1.239 1.00 69.94 93 GLU A N 1
ATOM 707 C CA . GLU A 1 93 ? -18.192 15.241 1.666 1.00 69.94 93 GLU A CA 1
ATOM 708 C C . GLU A 1 93 ? -18.655 14.026 0.831 1.00 69.94 93 GLU A C 1
ATOM 710 O O . GLU A 1 93 ? -19.828 13.655 0.844 1.00 69.94 93 GLU A O 1
ATOM 715 N N . ILE A 1 94 ? -17.734 13.376 0.110 1.00 69.56 94 ILE A N 1
ATOM 716 C CA . ILE A 1 94 ? -18.027 12.196 -0.720 1.00 69.56 94 ILE A CA 1
ATOM 717 C C . ILE A 1 94 ? -18.217 10.961 0.170 1.00 69.56 94 ILE A C 1
ATOM 719 O O . ILE A 1 94 ? -19.051 10.102 -0.111 1.00 69.56 94 ILE A O 1
ATOM 723 N N . LEU A 1 95 ? -17.452 10.885 1.259 1.00 53.81 95 LEU A N 1
ATOM 724 C CA . LEU A 1 95 ? -17.638 9.929 2.346 1.00 53.81 95 LEU A CA 1
ATOM 725 C C . LEU A 1 95 ? -17.982 10.727 3.608 1.00 53.81 95 LEU A C 1
ATOM 727 O O . LEU A 1 95 ? -17.239 11.645 3.960 1.00 53.81 95 LEU A O 1
ATOM 731 N N . ARG A 1 96 ? -19.112 10.400 4.247 1.00 51.53 96 ARG A N 1
ATOM 732 C CA . ARG A 1 96 ? -19.507 10.958 5.550 1.00 51.53 96 ARG A CA 1
ATOM 733 C C . ARG A 1 96 ? -18.712 10.317 6.681 1.00 51.53 96 ARG A C 1
ATOM 735 O O . ARG A 1 96 ? -18.544 9.079 6.642 1.00 51.53 96 ARG A O 1
#

Radius of gyration: 14.48 Å; chains: 1; bounding box: 36×27×44 Å

Sequence (96 aa):
MVETLFASATLLLFVAILTESITEVIKNLFPEGLVQDKITYILSIAVGILLAFIFNLEPFGLEGVGVIVSKVLMGIIASRGANYVNGFLKRFEILR

pLDDT: mean 86.23, std 11.49, range [51.53, 98.12]